Protein AF-A0A2V5Z0S1-F1 (afdb_monomer)

Solvent-accessible surface area (backbone atoms only — not comparable to full-atom values): 3374 Å² total; per-residue (Å²): 140,57,73,70,55,54,54,49,25,50,56,38,29,75,70,71,32,65,65,34,39,52,54,46,47,65,66,45,44,68,57,51,51,51,51,50,66,75,70,55,65,100,83,70,59,77,64,60,58,51,51,59,62,71,75,104

Nearest PDB s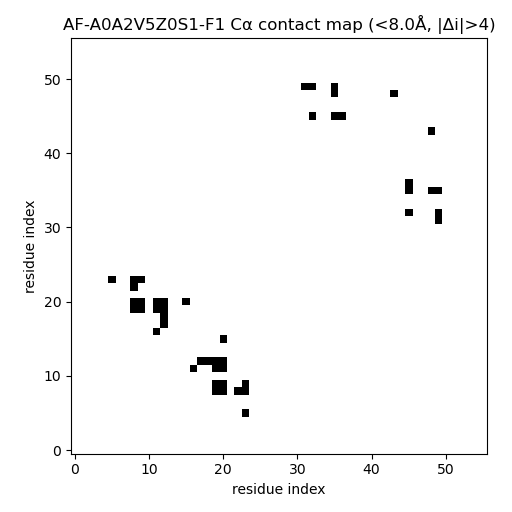tructures (foldseek):
  8x6g-assembly1_H  TM=8.389E-01  e=5.961E+00  Staphylococcus aureus
  2bnl-assembly2_C  TM=5.043E-01  e=6.809E+00  Bacillus subtilis

Foldseek 3Di:
DPPVLLVVLVVCVVVVPPVSVVVNCVVCVVVVLVVCVVPDDPPDDSVVVSCVVVVD

Secondary structure (DSSP, 8-state):
--HHHHHHHHHHHHTT-HHHHHHHHHHHHHHHHHHHHHT--TTS-HHHHHHHHH--

Mean predicted aligned error: 10.34 Å

Structure (mmCIF, N/CA/C/O backbone):
data_AF-A0A2V5Z0S1-F1
#
_entry.id   AF-A0A2V5Z0S1-F1
#
loop_
_atom_site.group_PDB
_atom_site.id
_atom_site.type_symbol
_atom_site.label_atom_id
_atom_site.label_alt_id
_atom_site.label_comp_id
_atom_site.label_asym_id
_atom_site.label_entity_id
_atom_site.label_seq_id
_atom_site.pdbx_PDB_ins_code
_atom_site.Cartn_x
_atom_site.Cartn_y
_atom_site.Cartn_z
_atom_site.occupancy
_atom_site.B_iso_or_equiv
_atom_site.auth_seq_id
_atom_site.auth_comp_id
_atom_site.auth_asym_id
_atom_site.auth_atom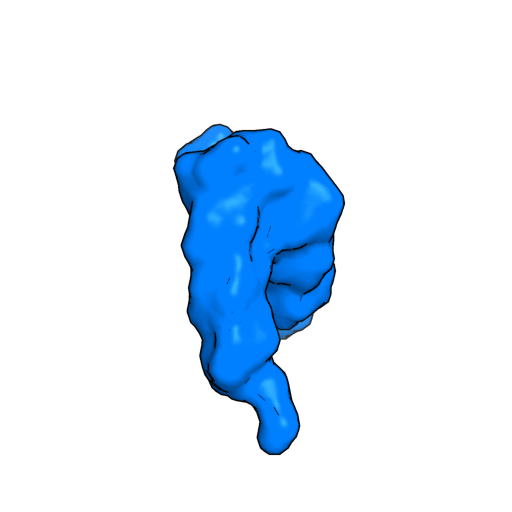_id
_atom_site.pdbx_PDB_model_num
ATOM 1 N N . MET A 1 1 ? -3.911 -18.724 -9.367 1.00 48.69 1 MET A N 1
ATOM 2 C CA . MET A 1 1 ? -3.461 -17.653 -10.278 1.00 48.69 1 MET A CA 1
ATOM 3 C C . MET A 1 1 ? -3.292 -16.443 -9.380 1.00 48.69 1 MET A C 1
ATOM 5 O O . MET A 1 1 ? -4.167 -16.318 -8.541 1.00 48.69 1 MET A O 1
ATOM 9 N N . ASP A 1 2 ? -2.162 -15.726 -9.412 1.00 55.34 2 ASP 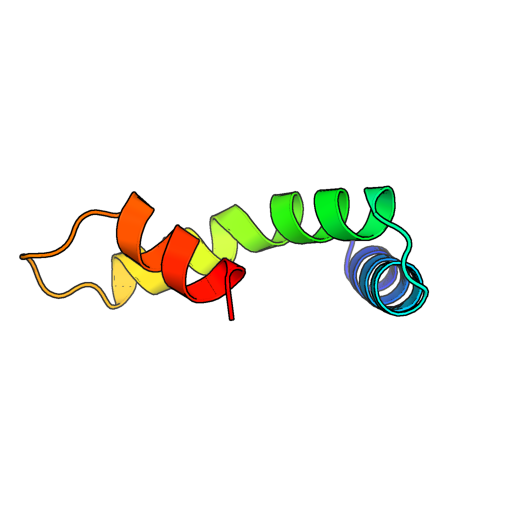A N 1
ATOM 10 C CA . ASP A 1 2 ? -1.977 -14.338 -8.896 1.00 55.34 2 ASP A CA 1
ATOM 11 C C . ASP A 1 2 ? -0.737 -14.105 -8.002 1.00 55.34 2 ASP A C 1
ATOM 13 O O . ASP A 1 2 ? -0.224 -12.991 -7.980 1.00 55.34 2 ASP A O 1
ATOM 17 N N . ASP A 1 3 ? -0.177 -15.106 -7.310 1.00 55.19 3 ASP A N 1
ATOM 18 C CA . ASP A 1 3 ? 0.967 -14.854 -6.395 1.00 55.19 3 ASP A CA 1
ATOM 19 C C . ASP A 1 3 ? 2.259 -14.477 -7.159 1.00 55.19 3 ASP A C 1
ATOM 21 O O . ASP A 1 3 ? 3.059 -13.638 -6.742 1.00 55.19 3 ASP A O 1
ATOM 25 N N . THR A 1 4 ? 2.428 -15.048 -8.358 1.00 57.06 4 THR A N 1
ATOM 26 C CA . THR A 1 4 ? 3.520 -14.706 -9.282 1.00 57.06 4 THR A CA 1
ATOM 27 C C . THR A 1 4 ? 3.370 -13.294 -9.859 1.00 57.06 4 THR A C 1
ATOM 29 O O . THR A 1 4 ? 4.376 -12.613 -10.057 1.00 57.06 4 THR A O 1
ATOM 32 N N . ASP A 1 5 ? 2.137 -12.822 -10.060 1.00 68.94 5 ASP A N 1
ATOM 33 C CA . ASP A 1 5 ? 1.872 -11.485 -10.598 1.00 68.94 5 ASP A CA 1
ATOM 34 C C . ASP A 1 5 ? 2.095 -10.409 -9.531 1.00 68.94 5 ASP A C 1
ATOM 36 O O . ASP A 1 5 ? 2.702 -9.378 -9.814 1.00 68.94 5 ASP A O 1
ATOM 40 N N . ALA A 1 6 ? 1.713 -10.670 -8.277 1.00 68.94 6 ALA A N 1
ATOM 41 C CA . ALA A 1 6 ? 1.964 -9.751 -7.169 1.00 68.94 6 ALA A CA 1
ATOM 42 C C . ALA A 1 6 ? 3.468 -9.523 -6.941 1.00 68.94 6 ALA A C 1
ATOM 44 O O . ALA A 1 6 ? 3.907 -8.382 -6.789 1.00 68.94 6 ALA A O 1
ATOM 45 N N . SER A 1 7 ? 4.280 -10.586 -6.974 1.00 77.19 7 SER A N 1
ATOM 46 C CA . SER A 1 7 ? 5.734 -10.464 -6.815 1.00 77.19 7 SER A CA 1
ATOM 47 C C . SER A 1 7 ? 6.384 -9.696 -7.976 1.00 77.19 7 SER A C 1
ATOM 49 O O . SER A 1 7 ? 7.247 -8.846 -7.747 1.00 77.19 7 SER A O 1
ATOM 51 N N . ALA A 1 8 ? 5.923 -9.917 -9.212 1.00 80.31 8 ALA A N 1
ATOM 52 C CA . ALA A 1 8 ? 6.384 -9.166 -10.379 1.00 80.31 8 ALA A CA 1
ATOM 53 C C . ALA A 1 8 ? 6.010 -7.675 -10.296 1.00 80.31 8 ALA A C 1
ATOM 55 O O . ALA A 1 8 ? 6.846 -6.814 -10.574 1.00 80.31 8 ALA A O 1
ATOM 56 N N . LEU A 1 9 ? 4.791 -7.364 -9.844 1.00 78.06 9 LEU A N 1
ATOM 57 C CA . LEU A 1 9 ? 4.325 -5.993 -9.626 1.00 78.06 9 LEU A CA 1
ATOM 58 C C . LEU A 1 9 ? 5.123 -5.278 -8.529 1.00 78.06 9 LEU A C 1
ATOM 60 O O . LEU A 1 9 ? 5.452 -4.106 -8.688 1.00 78.06 9 LEU A O 1
ATOM 64 N N . VAL A 1 10 ? 5.496 -5.978 -7.451 1.00 81.88 10 VAL A N 1
ATOM 65 C CA . VAL A 1 10 ? 6.388 -5.440 -6.408 1.00 81.88 10 VAL A CA 1
ATOM 66 C C . VAL A 1 10 ? 7.765 -5.127 -6.986 1.00 81.88 10 VAL A C 1
ATOM 68 O O . VAL A 1 10 ? 8.285 -4.034 -6.770 1.00 81.88 10 VAL A O 1
ATOM 71 N N . HIS A 1 11 ? 8.353 -6.052 -7.747 1.00 83.62 11 HIS A N 1
ATOM 72 C CA . HIS A 1 11 ? 9.656 -5.826 -8.369 1.00 83.62 11 HIS A CA 1
ATOM 73 C C . HIS A 1 11 ? 9.642 -4.645 -9.345 1.00 83.62 11 HIS A C 1
ATOM 75 O O . HIS A 1 11 ? 10.571 -3.843 -9.321 1.00 83.62 11 HIS A O 1
ATOM 81 N N . ALA A 1 12 ? 8.595 -4.506 -10.159 1.00 81.12 12 ALA A N 1
ATOM 82 C CA . ALA A 1 12 ? 8.443 -3.385 -11.082 1.00 81.12 12 ALA A CA 1
ATOM 83 C C . ALA A 1 12 ? 8.205 -2.053 -10.346 1.00 81.12 12 ALA A C 1
ATOM 85 O O . ALA A 1 12 ? 8.871 -1.063 -10.644 1.00 81.12 12 ALA A O 1
ATOM 86 N N . ALA A 1 13 ? 7.358 -2.03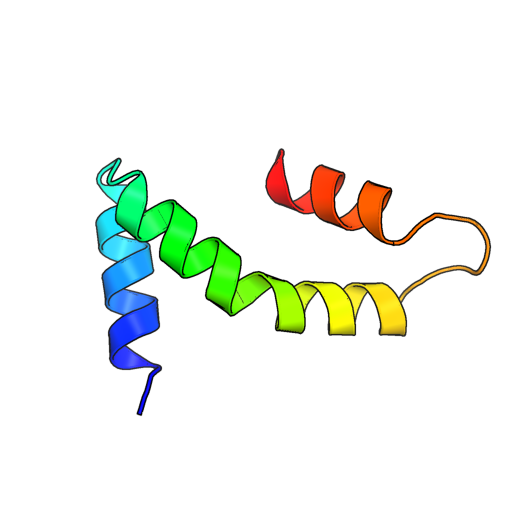1 -9.312 1.00 80.88 13 ALA A N 1
ATOM 87 C CA . ALA A 1 13 ? 7.140 -0.844 -8.482 1.00 80.88 13 ALA A CA 1
ATOM 88 C C . ALA A 1 13 ? 8.433 -0.371 -7.785 1.00 80.88 13 ALA A C 1
ATOM 90 O O . ALA A 1 13 ? 8.695 0.828 -7.701 1.00 80.88 13 ALA A O 1
ATOM 91 N N . LEU A 1 14 ? 9.288 -1.305 -7.347 1.00 84.75 14 LEU A N 1
ATOM 92 C CA . LEU A 1 14 ? 10.613 -0.994 -6.794 1.00 84.75 14 LEU A CA 1
ATOM 93 C C . LEU A 1 14 ? 11.582 -0.398 -7.830 1.00 84.75 14 LEU A C 1
ATOM 95 O O . LEU A 1 14 ? 12.546 0.258 -7.445 1.00 84.75 14 LEU A O 1
ATOM 99 N N . GLN A 1 15 ? 11.336 -0.603 -9.126 1.00 88.62 15 GLN A N 1
ATOM 100 C CA . GLN A 1 15 ? 12.086 0.009 -10.229 1.00 88.62 15 GLN A CA 1
ATOM 101 C C . GLN A 1 15 ? 11.479 1.349 -10.690 1.00 88.62 15 GLN A C 1
ATOM 103 O O . GLN A 1 15 ? 11.794 1.813 -11.783 1.00 88.62 15 GLN A O 1
ATOM 108 N N . HIS A 1 16 ? 10.636 1.984 -9.865 1.00 81.50 16 HIS A N 1
ATOM 109 C CA . HIS A 1 16 ? 9.909 3.223 -10.179 1.00 81.50 16 HIS A CA 1
ATOM 110 C C . HIS A 1 16 ? 8.888 3.098 -11.325 1.00 81.50 16 HIS A C 1
ATOM 112 O O . HIS A 1 16 ? 8.564 4.088 -11.981 1.00 81.50 16 HIS A O 1
ATOM 118 N N . ASP A 1 17 ? 8.351 1.898 -11.563 1.00 86.62 17 ASP A N 1
ATOM 119 C CA . ASP A 1 17 ? 7.205 1.729 -12.457 1.00 86.62 17 ASP A CA 1
ATOM 120 C C . ASP A 1 17 ? 5.905 2.142 -11.742 1.00 86.62 17 ASP A C 1
ATOM 122 O O . ASP A 1 17 ? 5.329 1.397 -10.940 1.00 86.62 17 ASP A O 1
ATOM 126 N N . ASP A 1 18 ? 5.443 3.355 -12.045 1.00 81.81 18 ASP A N 1
ATOM 127 C CA . ASP A 1 18 ? 4.216 3.932 -11.490 1.00 81.81 18 ASP A CA 1
ATOM 128 C C . ASP A 1 18 ? 2.952 3.135 -11.848 1.00 81.81 18 ASP A C 1
ATOM 130 O O . ASP A 1 18 ? 1.974 3.165 -11.096 1.00 81.81 18 ASP A O 1
ATOM 134 N N . GLU A 1 19 ? 2.928 2.445 -12.989 1.00 84.25 19 GLU A N 1
ATOM 135 C CA . GLU A 1 19 ? 1.759 1.672 -13.415 1.00 84.25 19 GLU A CA 1
ATOM 136 C C . GLU A 1 19 ? 1.690 0.355 -12.639 1.00 84.25 19 GLU A C 1
ATOM 138 O O . GLU A 1 19 ? 0.630 -0.013 -12.118 1.00 84.25 19 GLU A O 1
ATOM 143 N N . ALA A 1 20 ? 2.839 -0.301 -12.455 1.00 78.88 20 ALA A N 1
ATOM 144 C CA . ALA A 1 20 ? 2.945 -1.473 -11.596 1.00 78.88 20 ALA A CA 1
ATOM 145 C C . ALA A 1 20 ? 2.599 -1.144 -10.134 1.00 78.88 20 ALA A C 1
ATOM 147 O O . ALA A 1 20 ? 1.865 -1.897 -9.489 1.00 78.88 20 ALA A O 1
ATOM 148 N N . ALA A 1 21 ? 3.042 0.012 -9.629 1.00 77.38 21 ALA A N 1
ATOM 149 C CA . ALA A 1 21 ? 2.696 0.484 -8.291 1.00 77.38 21 ALA A CA 1
ATOM 150 C C . ALA A 1 21 ? 1.179 0.694 -8.131 1.00 77.38 21 ALA A C 1
ATOM 152 O O . ALA A 1 21 ? 0.582 0.239 -7.152 1.00 77.38 21 ALA A O 1
ATOM 153 N N . ARG A 1 22 ? 0.514 1.316 -9.115 1.00 81.69 22 ARG A N 1
ATOM 154 C CA . ARG A 1 22 ? -0.951 1.498 -9.102 1.00 81.69 22 ARG A CA 1
ATOM 155 C C . ARG A 1 22 ? -1.697 0.170 -9.149 1.00 81.69 22 ARG A C 1
ATOM 157 O O . ARG A 1 22 ? -2.691 0.007 -8.436 1.00 81.69 22 ARG A O 1
ATOM 164 N N . ALA A 1 23 ? -1.246 -0.765 -9.979 1.00 84.62 23 ALA A N 1
ATOM 165 C CA . ALA A 1 23 ? -1.839 -2.093 -10.077 1.00 84.62 23 ALA A CA 1
ATOM 166 C C . ALA A 1 23 ? -1.706 -2.861 -8.752 1.00 84.62 23 ALA A C 1
ATOM 168 O O . ALA A 1 23 ? -2.694 -3.416 -8.266 1.00 84.62 23 ALA A O 1
ATOM 169 N N . LEU A 1 24 ? -0.532 -2.798 -8.118 1.00 83.31 24 LEU A N 1
ATOM 170 C CA . LEU A 1 24 ? -0.277 -3.401 -6.813 1.00 83.31 24 LEU A CA 1
ATOM 171 C C . LEU A 1 24 ? -1.185 -2.807 -5.723 1.00 83.31 24 LEU A C 1
ATOM 173 O O . LEU A 1 24 ? -1.822 -3.546 -4.973 1.00 83.31 24 LEU A O 1
ATOM 177 N N . VAL A 1 25 ? -1.321 -1.478 -5.672 1.00 83.25 25 VAL A N 1
ATOM 178 C CA . VAL A 1 25 ? -2.208 -0.794 -4.715 1.00 83.25 25 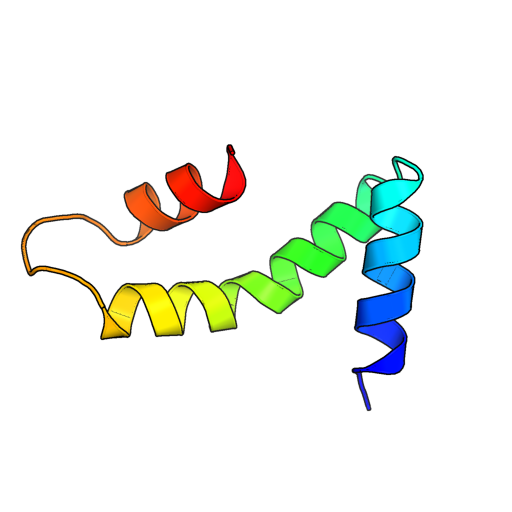VAL A CA 1
ATOM 179 C C . VAL A 1 25 ? -3.665 -1.219 -4.902 1.00 83.25 25 VAL A C 1
ATOM 181 O O . VAL A 1 25 ? -4.334 -1.526 -3.917 1.00 83.25 25 VAL A O 1
ATOM 184 N N . ARG A 1 26 ? -4.166 -1.301 -6.144 1.00 84.94 26 ARG A N 1
ATOM 185 C CA . ARG A 1 26 ? -5.545 -1.749 -6.427 1.00 84.94 26 ARG A CA 1
ATOM 186 C C . ARG A 1 26 ? -5.812 -3.172 -5.937 1.00 84.94 26 ARG A C 1
ATOM 188 O O . ARG A 1 26 ? -6.903 -3.435 -5.435 1.00 84.94 26 ARG A O 1
ATOM 195 N N . GLN A 1 27 ? -4.834 -4.068 -6.062 1.00 84.19 27 GLN A N 1
ATOM 196 C CA . GLN A 1 27 ? -4.953 -5.445 -5.576 1.00 84.19 27 GLN A CA 1
ATOM 197 C C . GLN A 1 27 ? -4.891 -5.528 -4.043 1.00 84.19 27 GLN A C 1
ATOM 199 O O . GLN A 1 27 ? -5.654 -6.277 -3.433 1.00 84.19 27 GLN A O 1
ATOM 204 N N . LEU A 1 28 ? -4.030 -4.729 -3.405 1.00 82.75 28 LEU A N 1
ATOM 205 C CA . LEU A 1 28 ? -3.852 -4.732 -1.949 1.00 82.75 28 LEU A CA 1
ATOM 206 C C . LEU A 1 28 ? -4.962 -3.985 -1.196 1.00 82.75 28 LEU A C 1
ATOM 208 O O . LEU A 1 28 ? -5.266 -4.333 -0.054 1.00 82.75 28 LEU A O 1
ATOM 212 N N . TYR A 1 29 ? -5.605 -2.999 -1.824 1.00 79.19 29 TYR A N 1
ATOM 213 C CA . TYR A 1 29 ? -6.645 -2.168 -1.215 1.00 79.19 29 TYR A CA 1
ATOM 214 C C . TYR A 1 29 ? -7.769 -2.960 -0.514 1.00 79.19 29 TYR A C 1
ATOM 216 O O . TYR A 1 29 ? -8.009 -2.708 0.668 1.00 79.19 29 TYR A O 1
ATOM 224 N N . PRO A 1 30 ? -8.439 -3.952 -1.139 1.00 83.75 30 PRO A N 1
ATOM 225 C CA . PRO A 1 30 ? -9.498 -4.712 -0.468 1.00 83.75 30 PRO A CA 1
ATOM 226 C C . PRO A 1 30 ? -9.001 -5.546 0.722 1.00 83.75 30 PRO A C 1
ATOM 228 O O . PRO A 1 30 ? -9.771 -5.796 1.652 1.00 83.75 30 PRO A O 1
ATOM 231 N N . LEU A 1 31 ? -7.738 -5.984 0.723 1.00 82.75 31 LEU A N 1
ATOM 232 C CA . LEU A 1 31 ? -7.150 -6.720 1.845 1.00 82.75 31 LEU A CA 1
ATOM 233 C C . LEU A 1 31 ? -6.849 -5.777 3.015 1.00 82.75 31 LEU A C 1
ATOM 235 O O . LEU A 1 31 ? -7.238 -6.058 4.150 1.00 82.75 31 LEU A O 1
ATOM 239 N N . VAL A 1 32 ? -6.226 -4.632 2.729 1.00 81.19 32 VAL A N 1
ATOM 240 C CA . VAL A 1 32 ? -5.938 -3.593 3.726 1.00 81.19 32 VAL A CA 1
ATOM 241 C C . VAL A 1 32 ? -7.239 -3.055 4.324 1.00 81.19 32 VAL A C 1
ATOM 243 O O . VAL A 1 32 ? -7.363 -2.999 5.545 1.00 81.19 32 VAL A O 1
ATOM 246 N N . ALA A 1 33 ? -8.252 -2.769 3.501 1.00 78.12 33 ALA A N 1
ATOM 247 C CA . ALA A 1 33 ? -9.568 -2.323 3.957 1.00 78.12 33 ALA A CA 1
ATOM 248 C C . ALA A 1 33 ? -10.237 -3.345 4.893 1.00 78.12 33 ALA A C 1
ATOM 250 O O . ALA A 1 33 ? -10.776 -2.971 5.933 1.00 78.12 33 ALA A O 1
ATOM 251 N N . LYS A 1 34 ? -10.144 -4.651 4.596 1.00 79.31 34 LYS A N 1
ATOM 252 C CA . LYS A 1 34 ? -10.636 -5.711 5.498 1.00 79.31 34 LYS A CA 1
ATOM 253 C C . LYS A 1 34 ? -9.914 -5.710 6.846 1.00 79.31 34 LYS A C 1
ATOM 255 O O . LYS A 1 34 ? -10.575 -5.822 7.876 1.00 79.31 34 LYS A O 1
ATOM 260 N N . ILE A 1 35 ? -8.589 -5.568 6.854 1.00 81.88 35 ILE A N 1
ATOM 261 C CA . ILE A 1 35 ? -7.787 -5.532 8.087 1.00 81.88 35 ILE A CA 1
ATOM 262 C C . ILE A 1 35 ? -8.128 -4.287 8.912 1.00 81.88 35 ILE A C 1
ATOM 264 O O . ILE A 1 35 ? -8.368 -4.402 10.114 1.00 81.88 35 ILE A O 1
ATOM 268 N N . VAL A 1 36 ? -8.214 -3.122 8.262 1.00 76.06 36 VAL A N 1
ATOM 269 C CA . VAL A 1 36 ? -8.588 -1.841 8.879 1.00 76.06 36 VAL A CA 1
ATOM 270 C C . VAL A 1 36 ? -10.004 -1.901 9.448 1.00 76.06 36 VAL A C 1
ATOM 272 O O . VAL A 1 36 ? -10.213 -1.484 10.583 1.00 76.06 36 VAL A O 1
ATOM 275 N N . ARG A 1 37 ? -10.975 -2.460 8.714 1.00 72.69 37 ARG A N 1
ATOM 276 C CA . ARG A 1 37 ? -12.343 -2.680 9.213 1.00 72.69 37 ARG A CA 1
ATOM 277 C C . ARG A 1 37 ? -12.375 -3.610 10.422 1.00 72.69 37 ARG A C 1
ATOM 279 O O . ARG A 1 37 ? -13.105 -3.335 11.366 1.00 72.69 37 ARG A O 1
ATOM 286 N N . ALA A 1 38 ? -11.591 -4.687 10.402 1.00 76.75 38 ALA A N 1
ATOM 287 C CA . ALA A 1 38 ? -11.545 -5.661 11.491 1.00 76.75 38 ALA A CA 1
ATOM 288 C C . ALA A 1 38 ? -10.857 -5.125 12.759 1.00 76.75 38 ALA A C 1
ATOM 290 O O . ALA A 1 38 ? -11.227 -5.521 13.860 1.00 76.75 38 ALA A O 1
ATOM 291 N N . HIS A 1 39 ? -9.882 -4.222 12.616 1.00 69.50 39 HIS A N 1
ATOM 292 C CA . HIS A 1 39 ? -9.112 -3.654 13.730 1.00 69.50 39 HIS A CA 1
ATOM 293 C C . HIS A 1 39 ? -9.535 -2.229 14.111 1.00 69.50 39 HIS A C 1
ATOM 295 O O . HIS A 1 39 ? -8.855 -1.577 14.905 1.00 69.50 39 HIS A O 1
ATOM 301 N N . ARG A 1 40 ? -10.642 -1.715 13.563 1.00 56.94 40 ARG A N 1
ATOM 302 C CA . ARG A 1 40 ? -11.050 -0.328 13.793 1.00 56.94 40 ARG A CA 1
ATOM 303 C C . ARG A 1 40 ? -11.602 -0.102 15.204 1.00 56.94 40 ARG A C 1
ATOM 305 O O . ARG A 1 40 ? -12.598 -0.725 15.574 1.00 56.94 40 ARG A O 1
ATOM 312 N N . PRO A 1 41 ? -11.072 0.878 15.957 1.00 58.88 41 PRO A N 1
ATOM 313 C CA . PRO A 1 41 ? -11.801 1.507 17.048 1.00 58.88 41 PRO A CA 1
ATOM 314 C C . PRO A 1 41 ? -12.936 2.359 16.457 1.00 58.88 41 PRO A C 1
ATOM 316 O O . PRO A 1 41 ? -12.755 3.029 15.443 1.00 58.88 41 PRO A O 1
ATOM 319 N N . HIS A 1 42 ? -14.099 2.365 17.107 1.00 58.91 42 HIS A N 1
ATOM 320 C CA . HIS A 1 42 ? -15.388 2.916 16.648 1.00 58.91 42 HIS A CA 1
ATOM 321 C C . HIS A 1 42 ? -15.433 4.438 16.324 1.00 58.91 42 HIS A C 1
ATOM 323 O O . HIS A 1 42 ? -16.517 4.998 16.216 1.00 58.91 42 HIS A O 1
ATOM 329 N N . ARG A 1 43 ? -14.299 5.150 16.227 1.00 57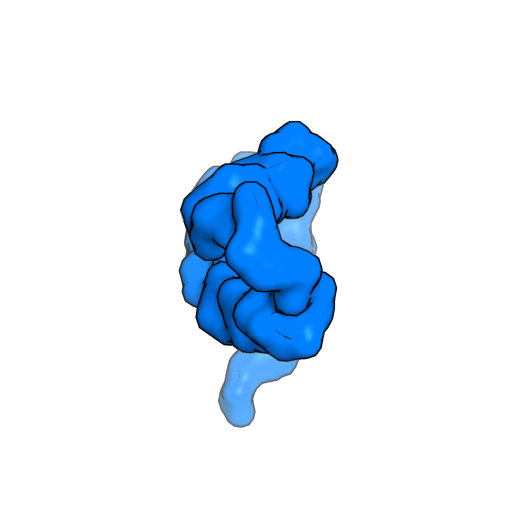.38 43 ARG A N 1
ATOM 330 C CA . ARG A 1 43 ? -14.240 6.628 16.176 1.00 57.38 43 ARG A CA 1
ATOM 331 C C . ARG A 1 43 ? -13.397 7.247 15.057 1.00 57.38 43 ARG A C 1
ATOM 333 O O . ARG A 1 43 ? -13.188 8.454 15.069 1.00 57.38 43 ARG A O 1
ATOM 340 N N . THR A 1 44 ? -12.918 6.468 14.100 1.00 57.84 44 THR A N 1
ATOM 341 C CA . THR A 1 44 ? -12.159 7.000 12.955 1.00 57.84 44 THR A CA 1
ATOM 342 C C . THR A 1 44 ? -12.893 6.589 11.675 1.00 57.84 44 THR A C 1
ATOM 344 O O . THR A 1 44 ? -13.526 5.527 11.680 1.00 57.84 44 THR A O 1
ATOM 347 N N . ASP A 1 45 ? -12.750 7.330 10.570 1.00 67.12 45 ASP A N 1
ATOM 348 C CA . ASP A 1 45 ? -13.342 7.004 9.253 1.00 67.12 45 ASP A CA 1
ATOM 349 C C . ASP A 1 45 ? -12.434 6.159 8.354 1.00 67.12 45 ASP A C 1
ATOM 351 O O . ASP A 1 45 ? -11.207 6.295 8.421 1.00 67.12 45 ASP A O 1
ATOM 355 N N . GLU A 1 46 ? -13.037 5.245 7.567 1.00 61.81 46 GLU A N 1
ATOM 356 C CA . GLU A 1 46 ? -12.37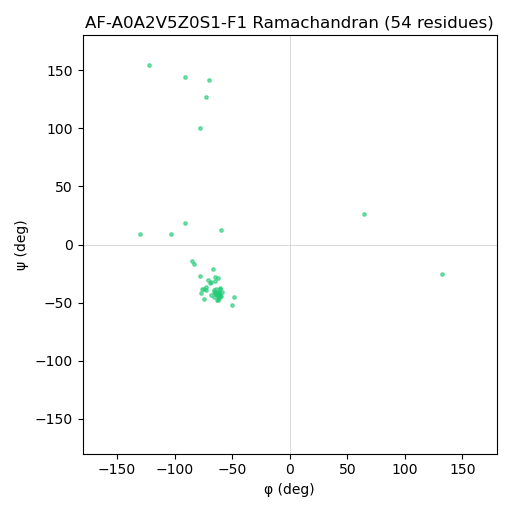3 4.206 6.740 1.00 61.81 46 GLU A CA 1
ATOM 357 C C . GLU A 1 46 ? -11.232 4.755 5.877 1.00 61.81 46 GLU A C 1
ATOM 359 O O . GLU A 1 46 ? -10.123 4.208 5.865 1.00 61.81 46 GLU A O 1
ATOM 364 N N . GLU A 1 47 ? -11.526 5.885 5.247 1.00 67.00 47 GLU A N 1
ATOM 365 C CA . GLU A 1 47 ? -10.678 6.616 4.314 1.00 67.00 47 GLU A CA 1
ATOM 366 C C . GLU A 1 47 ? -9.387 7.133 4.955 1.00 67.00 47 GLU A C 1
ATOM 368 O O . GLU A 1 47 ? -8.312 6.956 4.383 1.00 67.00 47 GLU A O 1
ATOM 373 N N . ASP A 1 48 ? -9.470 7.664 6.176 1.00 71.81 48 ASP A N 1
ATOM 374 C CA . ASP A 1 48 ? -8.343 8.299 6.869 1.00 71.81 48 ASP A CA 1
ATOM 375 C C . ASP A 1 48 ? -7.219 7.304 7.200 1.00 71.81 48 ASP A C 1
ATOM 377 O O . ASP A 1 48 ? -6.036 7.590 7.009 1.00 71.81 48 ASP A O 1
ATOM 381 N N . LEU A 1 49 ? -7.564 6.087 7.644 1.00 67.50 49 LEU A N 1
ATOM 382 C CA . LEU A 1 49 ? -6.547 5.052 7.895 1.00 67.50 49 LEU A CA 1
ATOM 383 C C . LEU A 1 49 ? -5.968 4.494 6.601 1.00 67.50 49 LEU A C 1
ATOM 385 O O . LEU A 1 49 ? -4.778 4.191 6.573 1.00 67.50 49 LEU A O 1
ATOM 389 N N . CYS A 1 50 ? -6.777 4.349 5.546 1.00 66.75 50 CYS A N 1
ATOM 390 C CA . CYS A 1 50 ? -6.247 3.899 4.263 1.00 66.75 50 CYS A CA 1
ATOM 391 C C . CYS A 1 50 ? -5.226 4.911 3.735 1.00 66.75 50 CYS A C 1
ATOM 393 O O . CYS A 1 50 ? -4.114 4.518 3.393 1.00 66.75 50 CYS A O 1
ATOM 395 N N . GLN A 1 51 ? -5.551 6.207 3.746 1.00 70.00 51 GLN A N 1
ATOM 396 C CA . GLN A 1 51 ? -4.607 7.244 3.328 1.00 70.00 51 GLN A CA 1
ATOM 397 C C . GLN A 1 51 ? -3.336 7.250 4.185 1.00 70.00 51 GLN A C 1
ATOM 399 O O . GLN A 1 51 ? -2.238 7.280 3.639 1.00 70.00 51 GLN A O 1
ATOM 404 N N . MET A 1 52 ? -3.451 7.135 5.509 1.00 73.94 52 MET A N 1
ATOM 405 C CA . MET A 1 52 ? -2.288 7.131 6.402 1.00 73.94 52 MET A CA 1
ATOM 406 C C . MET A 1 52 ? -1.355 5.922 6.198 1.00 73.94 52 MET A C 1
ATOM 408 O O . MET A 1 52 ? -0.148 6.052 6.388 1.00 73.94 52 MET A O 1
ATOM 412 N N . ILE A 1 53 ? -1.889 4.758 5.808 1.00 70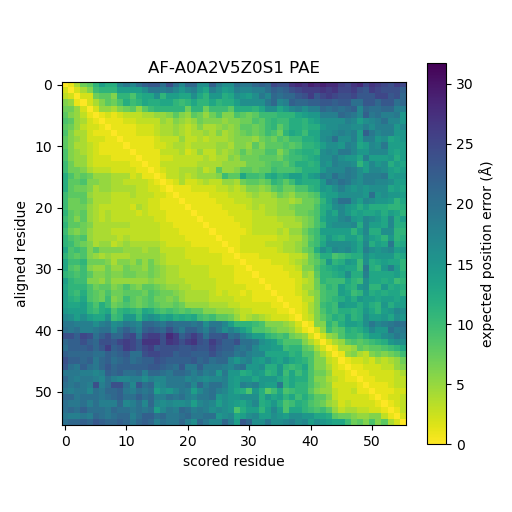.88 53 ILE A N 1
ATOM 413 C CA . ILE A 1 53 ? -1.091 3.562 5.491 1.00 70.88 53 ILE A CA 1
ATOM 414 C C . ILE A 1 53 ? -0.389 3.709 4.135 1.00 70.88 53 ILE A C 1
ATOM 416 O O . ILE A 1 53 ? 0.755 3.290 4.009 1.00 70.88 53 ILE A O 1
ATOM 420 N N . PHE A 1 54 ? -1.047 4.308 3.138 1.00 64.19 54 PHE A N 1
ATOM 421 C CA . PHE A 1 54 ? -0.485 4.457 1.789 1.00 64.19 54 PHE A CA 1
ATOM 422 C C . PHE A 1 54 ? 0.456 5.665 1.619 1.00 64.19 54 PHE A C 1
ATOM 424 O O . PHE A 1 54 ? 1.199 5.704 0.645 1.00 64.19 54 PHE A O 1
ATOM 431 N N . ILE A 1 55 ? 0.436 6.647 2.529 1.00 67.19 55 ILE A N 1
ATOM 432 C CA . ILE A 1 55 ? 1.314 7.838 2.491 1.00 67.19 55 ILE A CA 1
ATOM 433 C C . ILE A 1 55 ? 2.690 7.586 3.143 1.00 67.19 55 ILE A C 1
ATOM 435 O O . ILE A 1 55 ? 3.601 8.398 2.972 1.00 67.19 55 ILE A O 1
ATOM 439 N N . LYS A 1 56 ? 2.855 6.497 3.902 1.00 52.28 56 LYS A N 1
ATOM 440 C C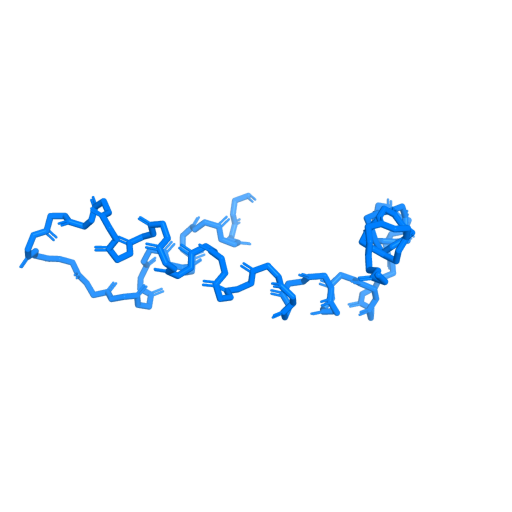A . LYS A 1 56 ? 4.075 6.225 4.672 1.00 52.28 56 LYS A CA 1
ATOM 441 C C . LYS A 1 56 ? 5.091 5.364 3.929 1.00 52.28 56 LYS A C 1
ATOM 443 O O . LYS A 1 56 ? 4.664 4.484 3.154 1.00 52.28 56 LYS A O 1
#

Sequence (56 aa):
MDDTDASALVHAALQHDDEAARALVRQLYPLVAKIVRAHRPHRTDEEDLCQMIFIK

Radius of gyration: 13.13 Å; Cα contacts (8 Å, |Δi|>4): 24; chains: 1; bounding box: 28×26×30 Å

pLDDT: mean 73.52, std 10.38, range [48.69, 88.62]